Protein AF-A0A9W8LXP1-F1 (afdb_monomer_lite)

Foldseek 3Di:
DDDDDDDDDDDDDDDDDDDDDDDDPPDDDDDDDDDDDDDDDDDDDDDDDDDPPPPVVPPPPPPPPPVPPPPDPDPVNVVVVVVVVVPDLCVVVPQVVLCVVQVDPVSSVVVVVVVVVVVVVVVVVQVVVCVVDVDPDRPLVVQLVVCVVVSNPVSVVVVCCCVVPVVVVVVVVSVVSVD

Sequence (179 aa):
MSGIYTPVEAAAAPARLLDGNRHSLLGSQAHLTLDNGEDSIHSRSESSDSHRTSISASNKPVTSAEEGLRKEIGLLSASSIIVGQVVGSGIFSTPGSVALLCGTPAMALVLWAVSGVVSLGGALGSAELGTMFPQNGGMIRYLAHSYPHPRALVATVMAYSVTFFCRPAAIAANVAVFA

pLDDT: mean 70.78, std 19.18, range [39.81, 96.19]

Secondary structure (DSSP, 8-state):
-------S--S---------------------------------------------------------------HHHHHHHHHHHHSSTHHHHHHHHHHHHHSSHHHHHHHHHHHHHHHHHHHHHHHHHHHH--STTHHHHHHHHH--TTTTHHHHHHHHHIIIIIHHHHHHHHHHHH-

InterPro domains:
  IPR002293 Amino acid/polyamine transporter I [PF13520] (73-165)
  IPR050598 Cellular Amino Acid Transporter [PTHR11785] (65-179)

Organism: NCBI:txid2650707

Structure (mmCIF, N/CA/C/O backbone):
data_AF-A0A9W8LXP1-F1
#
_entry.id   AF-A0A9W8LXP1-F1
#
loop_
_atom_site.group_PDB
_atom_site.id
_atom_site.type_symbol
_atom_site.label_atom_id
_atom_site.label_alt_id
_atom_site.label_comp_id
_atom_site.label_asym_id
_atom_site.label_entity_id
_atom_site.label_seq_id
_atom_site.pdbx_PDB_ins_code
_atom_site.Cartn_x
_atom_site.Cartn_y
_atom_site.Cartn_z
_atom_site.occupancy
_atom_site.B_iso_or_equiv
_atom_site.auth_seq_id
_atom_site.auth_comp_id
_atom_site.auth_asym_id
_atom_site.auth_atom_id
_atom_site.pdbx_PDB_model_num
ATOM 1 N N . MET A 1 1 ? -42.846 -21.102 29.059 1.00 48.44 1 MET A N 1
ATOM 2 C CA . MET A 1 1 ? -41.719 -22.050 29.206 1.00 48.44 1 MET A CA 1
ATOM 3 C C . MET A 1 1 ? -40.442 -21.231 29.289 1.00 48.44 1 MET A C 1
ATOM 5 O O . MET A 1 1 ? -39.848 -20.894 28.278 1.00 48.44 1 MET A O 1
ATOM 9 N N . SER A 1 2 ? -40.130 -20.791 30.502 1.00 44.78 2 SER A N 1
ATOM 10 C CA . SER A 1 2 ? -39.044 -19.880 30.861 1.00 44.78 2 SER A CA 1
ATOM 11 C C . SER A 1 2 ? -38.060 -20.618 31.763 1.00 44.78 2 SER A C 1
ATOM 13 O O . SER A 1 2 ? -38.506 -21.298 32.683 1.00 44.78 2 SER A O 1
ATOM 15 N N . GLY A 1 3 ? -36.758 -20.410 31.556 1.00 40.91 3 GLY A N 1
ATOM 16 C CA . GLY A 1 3 ? -35.763 -20.584 32.620 1.00 40.91 3 GLY A CA 1
ATOM 17 C C . GLY A 1 3 ? -34.782 -21.742 32.457 1.00 40.91 3 GLY A C 1
ATOM 18 O O . GLY A 1 3 ? -34.877 -22.727 33.175 1.00 40.91 3 GLY A O 1
ATOM 19 N N . ILE A 1 4 ? -33.765 -21.566 31.607 1.00 52.34 4 ILE A N 1
ATOM 20 C CA . ILE A 1 4 ? -32.463 -22.227 31.806 1.00 52.34 4 ILE A CA 1
ATOM 21 C C . ILE A 1 4 ? -31.379 -21.140 31.824 1.00 52.34 4 ILE A C 1
ATOM 23 O O . ILE A 1 4 ? -30.573 -20.987 30.915 1.00 52.34 4 ILE A O 1
ATOM 27 N N . TYR A 1 5 ? -31.435 -20.325 32.874 1.00 55.91 5 TYR A N 1
ATOM 28 C CA . TYR A 1 5 ? -30.270 -19.718 33.509 1.00 55.91 5 TYR A CA 1
ATOM 29 C C . TYR A 1 5 ? -30.212 -20.323 34.906 1.00 55.91 5 TYR A C 1
ATOM 31 O O . TYR A 1 5 ? -31.269 -20.428 35.528 1.00 55.91 5 TYR A O 1
ATOM 39 N N . THR A 1 6 ? -29.016 -20.695 35.370 1.00 55.12 6 THR A N 1
ATOM 40 C CA . THR A 1 6 ? -28.517 -20.721 36.770 1.00 55.12 6 THR A CA 1
ATOM 41 C C . THR A 1 6 ? -27.454 -21.833 36.933 1.00 55.12 6 THR A C 1
ATOM 43 O O . THR A 1 6 ? -27.446 -22.780 36.150 1.00 55.12 6 THR A O 1
ATOM 46 N N . PRO A 1 7 ? -26.531 -21.743 37.909 1.00 50.56 7 PRO A N 1
ATOM 47 C CA . PRO A 1 7 ? -25.483 -20.720 38.007 1.00 50.56 7 PRO A CA 1
ATOM 48 C C . PRO A 1 7 ? -24.112 -21.316 38.430 1.00 50.56 7 PRO A C 1
ATOM 50 O O . PRO A 1 7 ? -23.999 -22.460 38.863 1.00 50.56 7 PRO A O 1
ATOM 53 N N . VAL A 1 8 ? -23.053 -20.506 38.338 1.00 54.41 8 VAL A N 1
ATOM 54 C CA . VAL A 1 8 ? -21.723 -20.760 38.926 1.00 54.41 8 VAL A CA 1
ATOM 55 C C . VAL A 1 8 ? -21.790 -20.446 40.425 1.00 54.41 8 VAL A C 1
ATOM 57 O O . VAL A 1 8 ? -21.355 -19.383 40.830 1.00 54.41 8 VAL A O 1
ATOM 60 N N . GLU A 1 9 ? -22.411 -21.299 41.245 1.00 48.53 9 GLU A N 1
ATOM 61 C CA . GLU A 1 9 ? -22.452 -21.083 42.705 1.00 48.53 9 GLU A CA 1
ATOM 62 C C . GLU A 1 9 ? -22.940 -22.338 43.459 1.00 48.53 9 GLU A C 1
ATOM 64 O O . GLU A 1 9 ? -24.130 -22.461 43.728 1.00 48.53 9 GLU A O 1
ATOM 69 N N . ALA A 1 10 ? -22.051 -23.291 43.774 1.00 40.94 10 ALA A N 1
ATOM 70 C CA . ALA A 1 10 ? -22.218 -24.242 44.891 1.00 40.94 10 ALA A CA 1
ATOM 71 C C . ALA A 1 10 ? -21.058 -25.253 44.958 1.00 40.94 10 ALA A C 1
ATOM 73 O O . ALA A 1 10 ? -21.161 -26.365 44.444 1.00 40.94 10 ALA A O 1
ATOM 74 N N . ALA A 1 11 ? -19.974 -24.908 45.655 1.00 39.97 11 ALA A N 1
ATOM 75 C CA . ALA A 1 11 ? -19.123 -25.908 46.298 1.00 39.97 11 ALA A CA 1
ATOM 76 C C . ALA A 1 11 ? -18.380 -25.290 47.498 1.00 39.97 11 ALA A C 1
ATOM 78 O O . ALA A 1 11 ? -17.369 -24.622 47.322 1.00 39.97 11 ALA A O 1
ATOM 79 N N . ALA A 1 12 ? -18.903 -25.596 48.695 1.00 42.00 12 ALA A N 1
ATOM 80 C CA . ALA A 1 12 ? -18.317 -25.473 50.041 1.00 42.00 12 ALA A CA 1
ATOM 81 C C . ALA A 1 12 ? -18.170 -24.068 50.670 1.00 42.00 12 ALA A C 1
ATOM 83 O O . ALA A 1 12 ? -17.532 -23.199 50.102 1.00 42.00 12 ALA A O 1
ATOM 84 N N . ALA A 1 13 ? -18.550 -23.770 51.916 1.00 42.66 13 ALA A N 1
ATOM 85 C CA . ALA A 1 13 ? -19.456 -24.300 52.948 1.00 42.66 13 ALA A CA 1
ATOM 86 C C . ALA A 1 13 ? -19.296 -23.342 54.172 1.00 42.66 13 ALA A C 1
ATOM 88 O O . ALA A 1 13 ? -18.156 -22.985 54.477 1.00 42.66 13 ALA A O 1
ATOM 89 N N . PRO A 1 14 ? -20.364 -22.916 54.886 1.00 58.22 14 PRO A N 1
ATOM 90 C CA . PRO A 1 14 ? -20.284 -21.966 56.013 1.00 58.22 14 PRO A CA 1
ATOM 91 C C . PRO A 1 14 ? -20.550 -22.605 57.398 1.00 58.22 14 PRO A C 1
ATOM 93 O O . PRO A 1 14 ? -21.414 -23.471 57.487 1.00 58.22 14 PRO A O 1
ATOM 96 N N . ALA A 1 15 ? -19.874 -22.136 58.471 1.00 43.41 15 ALA A N 1
ATOM 97 C CA . ALA A 1 15 ? -20.390 -22.024 59.863 1.00 43.41 15 ALA A CA 1
ATOM 98 C C . ALA A 1 15 ? -19.294 -21.748 60.933 1.00 43.41 15 ALA A C 1
ATOM 100 O O . ALA A 1 15 ? -18.505 -22.639 61.235 1.00 43.41 15 ALA A O 1
ATOM 101 N N . ARG A 1 16 ? -19.315 -20.559 61.570 1.00 48.16 16 ARG A N 1
ATOM 102 C CA . ARG A 1 16 ? -18.999 -20.257 63.004 1.00 48.16 16 ARG A CA 1
ATOM 103 C C . ARG A 1 16 ? -18.842 -18.729 63.169 1.00 48.16 16 ARG A C 1
ATOM 105 O O . ARG A 1 16 ? -17.895 -18.185 62.627 1.00 48.16 16 ARG A O 1
ATOM 112 N N . LEU A 1 17 ? -19.784 -17.937 63.693 1.00 47.72 17 LEU A N 1
ATOM 113 C CA . LEU A 1 17 ? -20.446 -17.906 65.014 1.00 47.72 17 LEU A CA 1
ATOM 114 C C . LEU A 1 17 ? -19.563 -17.280 66.113 1.00 47.72 17 LEU A C 1
ATOM 116 O O . LEU A 1 17 ? -18.657 -17.951 66.593 1.00 47.72 17 LEU A O 1
ATOM 120 N N . LEU A 1 18 ? -19.879 -16.013 66.446 1.00 53.25 18 LEU A N 1
ATOM 121 C CA . LEU A 1 18 ? -19.681 -15.206 67.679 1.00 53.25 18 LEU A CA 1
ATOM 122 C C . LEU A 1 18 ? -19.577 -13.728 67.228 1.00 53.25 18 LEU A C 1
ATOM 124 O O . LEU A 1 18 ? -18.532 -13.300 66.754 1.00 53.25 18 LEU A O 1
ATOM 128 N N . ASP A 1 19 ? -20.658 -12.969 67.042 1.00 45.78 19 ASP A N 1
ATOM 129 C CA . ASP A 1 19 ? -21.605 -12.406 68.027 1.00 45.78 19 ASP A CA 1
ATOM 130 C C . ASP A 1 19 ? -20.960 -11.743 69.258 1.00 45.78 19 ASP A C 1
ATOM 132 O O . ASP A 1 19 ? -20.097 -12.325 69.912 1.00 45.78 19 ASP A O 1
ATOM 136 N N . GLY A 1 20 ? -21.455 -10.545 69.586 1.00 48.34 20 GLY A N 1
ATOM 137 C CA . GLY A 1 20 ? -21.298 -9.935 70.901 1.00 48.34 20 GLY A CA 1
ATOM 138 C C . GLY A 1 20 ? -20.655 -8.548 70.923 1.00 48.34 20 GLY A C 1
ATOM 139 O O . GLY A 1 20 ? -19.439 -8.415 70.932 1.00 48.34 20 GLY A O 1
ATOM 140 N N . ASN A 1 21 ? -21.495 -7.536 71.146 1.00 45.09 21 ASN A N 1
ATOM 141 C CA . ASN A 1 21 ? -21.173 -6.315 71.898 1.00 45.09 21 ASN A CA 1
ATOM 142 C C . ASN A 1 21 ? -20.687 -5.064 71.133 1.00 45.09 21 ASN A C 1
ATOM 144 O O . ASN A 1 21 ? -19.516 -4.693 71.094 1.00 45.09 21 ASN A O 1
ATOM 148 N N . ARG A 1 22 ? -21.678 -4.315 70.637 1.00 59.00 22 ARG A N 1
ATOM 149 C CA . ARG A 1 22 ? -21.638 -2.847 70.563 1.00 59.00 22 ARG A CA 1
ATOM 150 C C . ARG A 1 22 ? -21.693 -2.263 71.997 1.00 59.00 22 ARG A C 1
ATOM 152 O O . ARG A 1 22 ? -22.246 -2.909 72.875 1.00 59.00 22 ARG A O 1
ATOM 159 N N . HIS A 1 23 ? -21.249 -1.012 72.178 1.00 53.66 23 HIS A N 1
ATOM 160 C CA . HIS A 1 23 ? -21.433 -0.141 73.365 1.00 53.66 23 HIS A CA 1
ATOM 161 C C . HIS A 1 23 ? -20.488 -0.356 74.572 1.00 53.66 23 HIS A C 1
ATOM 163 O O . HIS A 1 23 ? -20.857 -1.046 75.513 1.00 53.66 23 HIS A O 1
ATOM 169 N N . SER A 1 24 ? -19.330 0.333 74.635 1.00 56.66 24 SER A N 1
ATOM 170 C CA . SER A 1 24 ? -18.754 0.691 75.957 1.00 56.66 24 SER A CA 1
ATOM 171 C C . SER A 1 24 ? -17.735 1.840 76.060 1.00 56.66 24 SER A C 1
ATOM 173 O O . SER A 1 24 ? -17.492 2.246 77.185 1.00 56.66 24 SER A O 1
ATOM 175 N N . LEU A 1 25 ? -17.155 2.433 75.004 1.00 49.84 25 LEU A N 1
ATOM 176 C CA . LEU A 1 25 ? -16.085 3.447 75.193 1.00 49.84 25 LEU A CA 1
ATOM 177 C C . LEU A 1 25 ? -16.447 4.858 74.699 1.00 49.84 25 LEU A C 1
ATOM 179 O O . LEU A 1 25 ? -15.716 5.490 73.946 1.00 49.84 25 LEU A O 1
ATOM 183 N N . LEU A 1 26 ? -17.586 5.355 75.188 1.00 54.16 26 LEU A N 1
ATOM 184 C CA . LEU A 1 26 ? -17.991 6.771 75.193 1.00 54.16 26 LEU A CA 1
ATOM 185 C C . LEU A 1 26 ? -17.764 7.391 76.589 1.00 54.16 26 LEU A C 1
ATOM 187 O O . LEU A 1 26 ? -18.596 8.130 77.104 1.00 54.16 26 LEU A O 1
ATOM 191 N N . GLY A 1 27 ? -16.649 7.059 77.242 1.00 50.22 27 GLY A N 1
ATOM 192 C CA . GLY A 1 27 ? -16.389 7.470 78.620 1.00 50.22 27 GLY A CA 1
ATOM 193 C C . GLY A 1 27 ? -14.917 7.732 78.880 1.00 50.22 27 GLY A C 1
ATOM 194 O O . GLY A 1 27 ? -14.266 6.893 79.479 1.00 50.22 27 GLY A O 1
ATOM 195 N N . SER A 1 28 ? -14.392 8.870 78.422 1.00 47.22 28 SER A N 1
ATOM 196 C CA . SER A 1 28 ? -13.208 9.495 79.035 1.00 47.22 28 SER A CA 1
ATOM 197 C C . SER A 1 28 ? -13.004 10.924 78.513 1.00 47.22 28 SER A C 1
ATOM 199 O O . SER A 1 28 ? -11.967 11.265 77.953 1.00 47.22 28 SER A O 1
ATOM 201 N N . GLN A 1 29 ? -14.024 11.770 78.664 1.00 46.53 29 GLN A N 1
ATOM 202 C CA . GLN A 1 29 ? -13.828 13.220 78.725 1.00 46.53 29 GLN A CA 1
ATOM 203 C C . GLN A 1 29 ? -13.370 13.559 80.145 1.00 46.53 29 GLN A C 1
ATOM 205 O O . GLN A 1 29 ? -14.147 13.374 81.077 1.00 46.53 29 GLN A O 1
ATOM 210 N N . ALA A 1 30 ? -12.138 14.036 80.294 1.00 43.44 30 ALA A N 1
ATOM 211 C CA . ALA A 1 30 ? -11.709 14.987 81.320 1.00 43.44 30 ALA A CA 1
ATOM 212 C C . ALA A 1 30 ? -10.203 15.209 81.151 1.00 43.44 30 ALA A C 1
ATOM 214 O O . ALA A 1 30 ? -9.439 14.255 81.238 1.00 43.44 30 ALA A O 1
ATOM 215 N N . HIS A 1 31 ? -9.776 16.449 80.918 1.00 42.94 31 HIS A N 1
ATOM 216 C CA . HIS A 1 31 ? -8.962 17.193 81.887 1.00 42.94 31 HIS A CA 1
ATOM 217 C C . HIS A 1 31 ? -8.364 18.445 81.220 1.00 42.94 31 HIS A C 1
ATOM 219 O O . HIS A 1 31 ? -7.325 18.414 80.568 1.00 42.94 31 HIS A O 1
ATOM 225 N N . LEU A 1 32 ? -9.088 19.552 81.381 1.00 49.38 32 LEU A N 1
ATOM 226 C CA . LEU A 1 32 ? -8.614 20.925 81.240 1.00 49.38 32 LEU A CA 1
ATOM 227 C C . LEU A 1 32 ? -7.885 21.321 82.532 1.00 49.38 32 LEU A C 1
ATOM 229 O O . LEU A 1 32 ? -8.544 21.381 83.563 1.00 49.38 32 LEU A O 1
ATOM 233 N N . THR A 1 33 ? -6.601 21.674 82.457 1.00 49.62 33 THR A N 1
ATOM 234 C CA . THR A 1 33 ? -5.893 22.602 83.372 1.00 49.62 33 THR A CA 1
ATOM 235 C C . THR A 1 33 ? -4.661 23.121 82.616 1.00 49.62 33 THR A C 1
ATOM 237 O O . THR A 1 33 ? -3.836 22.311 82.207 1.00 49.62 33 THR A O 1
ATOM 240 N N . LEU A 1 34 ? -4.684 24.367 82.126 1.00 53.06 34 LEU A N 1
ATOM 241 C CA . LEU A 1 34 ? -3.933 25.526 82.653 1.00 53.06 34 LEU A CA 1
ATOM 242 C C . LEU A 1 34 ? -2.418 25.291 82.781 1.00 53.06 34 LEU A C 1
ATOM 244 O O . LEU A 1 34 ? -2.024 24.419 83.542 1.00 53.06 34 LEU A O 1
ATOM 248 N N . ASP A 1 35 ? -1.591 26.104 82.115 1.00 45.09 35 ASP A N 1
ATOM 249 C CA . ASP A 1 35 ? -0.741 27.109 82.782 1.00 45.09 35 ASP A CA 1
ATOM 250 C C . ASP A 1 35 ? 0.110 27.901 81.768 1.00 45.09 35 ASP A C 1
ATOM 252 O O . ASP A 1 35 ? 0.434 27.433 80.676 1.00 45.09 35 ASP A O 1
ATOM 256 N N . ASN A 1 36 ? 0.366 29.144 82.148 1.00 42.12 36 ASN A N 1
ATOM 257 C CA . ASN A 1 36 ? 0.967 30.262 81.441 1.00 42.12 36 ASN A CA 1
ATOM 258 C C . ASN A 1 36 ? 2.503 30.250 81.558 1.00 42.12 36 ASN A C 1
ATOM 260 O O . ASN A 1 36 ? 3.040 29.750 82.536 1.00 42.12 36 ASN A O 1
ATOM 264 N N . GLY A 1 37 ? 3.162 30.991 80.663 1.00 41.25 37 GLY A N 1
ATOM 265 C CA . GLY A 1 37 ? 4.342 31.782 81.033 1.00 41.25 37 GLY A CA 1
ATOM 266 C C . GLY A 1 37 ? 5.725 31.197 80.735 1.00 41.25 37 GLY A C 1
ATOM 267 O O . GLY A 1 37 ? 6.101 30.187 81.305 1.00 41.25 37 GLY A O 1
ATOM 268 N N . GLU A 1 38 ? 6.472 31.970 79.926 1.00 43.91 38 GLU A N 1
ATOM 269 C CA . GLU A 1 38 ? 7.918 32.250 80.086 1.00 43.91 38 GLU A CA 1
ATOM 270 C C . GLU A 1 38 ? 8.844 31.057 79.733 1.00 43.91 38 GLU A C 1
ATOM 272 O O . GLU A 1 38 ? 8.717 29.957 80.240 1.00 43.91 38 GLU A O 1
ATOM 277 N N . ASP A 1 39 ? 9.772 31.078 78.777 1.00 41.09 39 ASP A N 1
ATOM 278 C CA . ASP A 1 39 ? 10.709 32.073 78.268 1.00 41.09 39 ASP A CA 1
ATOM 279 C C . ASP A 1 39 ? 11.156 31.572 76.876 1.00 41.09 39 ASP A C 1
ATOM 281 O O . ASP A 1 39 ? 11.302 30.376 76.638 1.00 41.09 39 ASP A O 1
ATOM 285 N N . SER A 1 40 ? 11.460 32.384 75.873 1.00 54.59 40 SER A N 1
ATOM 286 C CA . SER A 1 40 ? 12.740 33.074 75.856 1.00 54.59 40 SER A CA 1
ATOM 287 C C . SER A 1 40 ? 12.868 33.885 74.573 1.00 54.59 40 SER A C 1
ATOM 289 O O . SER A 1 40 ? 12.640 33.437 73.449 1.00 54.59 40 SER A O 1
ATOM 291 N N . ILE A 1 41 ? 13.271 35.120 74.813 1.00 46.03 41 ILE A N 1
ATOM 292 C CA . ILE A 1 41 ? 13.801 36.097 73.885 1.00 46.03 41 ILE A CA 1
ATOM 293 C C . ILE A 1 41 ? 14.965 35.486 73.095 1.00 46.03 41 ILE A C 1
ATOM 295 O O . ILE A 1 41 ? 15.971 35.088 73.676 1.00 46.03 41 ILE A O 1
ATOM 299 N N . HIS A 1 42 ? 14.890 35.528 71.765 1.00 46.31 42 HIS A N 1
ATOM 300 C CA . HIS A 1 42 ? 16.090 35.699 70.953 1.00 46.31 42 HIS A CA 1
ATOM 301 C C . HIS A 1 42 ? 15.843 36.771 69.898 1.00 46.31 42 HIS A C 1
ATOM 303 O O . HIS A 1 42 ? 15.356 36.538 68.795 1.00 46.31 42 HIS A O 1
ATOM 309 N N . SER A 1 43 ? 16.209 37.988 70.274 1.00 44.81 43 SER A N 1
ATOM 310 C CA . SER A 1 43 ? 16.473 39.080 69.356 1.00 44.81 43 SER A CA 1
ATOM 311 C C . SER A 1 43 ? 17.664 38.692 68.473 1.00 44.81 43 SER A C 1
ATOM 313 O O . SER A 1 43 ? 18.777 38.516 68.974 1.00 44.81 43 SER A O 1
ATOM 315 N N . ARG A 1 44 ? 17.471 38.597 67.157 1.00 44.81 44 ARG A N 1
ATOM 316 C CA . ARG A 1 44 ? 18.503 39.011 66.201 1.00 44.81 44 ARG A CA 1
ATOM 317 C C . ARG A 1 44 ? 17.843 39.528 64.929 1.00 44.81 44 ARG A C 1
ATOM 319 O O . ARG A 1 44 ? 17.147 38.817 64.219 1.00 44.81 44 ARG A O 1
ATOM 326 N N . SER A 1 45 ? 18.073 40.814 64.726 1.00 49.41 45 SER A N 1
ATOM 327 C CA . SER A 1 45 ? 17.938 41.579 63.500 1.00 49.41 45 SER A CA 1
ATOM 328 C C . SER A 1 45 ? 18.355 40.812 62.247 1.00 49.41 45 SER A C 1
ATOM 330 O O . SER A 1 45 ? 19.500 40.379 62.176 1.00 49.41 45 SER A O 1
ATOM 332 N N . GLU A 1 46 ? 17.498 40.812 61.229 1.00 45.56 46 GLU A N 1
ATOM 333 C CA . GLU A 1 46 ? 17.936 41.039 59.853 1.00 45.56 46 GLU A CA 1
ATOM 334 C C . GLU A 1 46 ? 16.791 41.655 59.043 1.00 45.56 46 GLU A C 1
ATOM 336 O O . GLU A 1 46 ? 15.774 41.041 58.732 1.00 45.56 46 GLU A O 1
ATOM 341 N N . SER A 1 47 ? 16.969 42.944 58.769 1.00 48.66 47 SER A N 1
ATOM 342 C CA . SER A 1 47 ? 16.280 43.687 57.728 1.00 48.66 47 SER A CA 1
ATOM 343 C C . SER A 1 47 ? 16.732 43.122 56.381 1.00 48.66 47 SER A C 1
ATOM 345 O O . SER A 1 47 ? 17.901 43.269 56.025 1.00 48.66 47 SER A O 1
ATOM 347 N N . SER A 1 48 ? 15.817 42.533 55.615 1.00 45.34 48 SER A N 1
ATOM 348 C CA . SER A 1 48 ? 16.007 42.352 54.178 1.00 45.34 48 SER A CA 1
ATOM 349 C C . SER A 1 48 ? 14.666 42.500 53.466 1.00 45.34 48 SER A C 1
ATOM 351 O O . SER A 1 48 ? 13.849 41.583 53.406 1.00 45.34 48 SER A O 1
ATOM 353 N N . ASP A 1 49 ? 14.437 43.716 52.972 1.00 46.91 49 ASP A 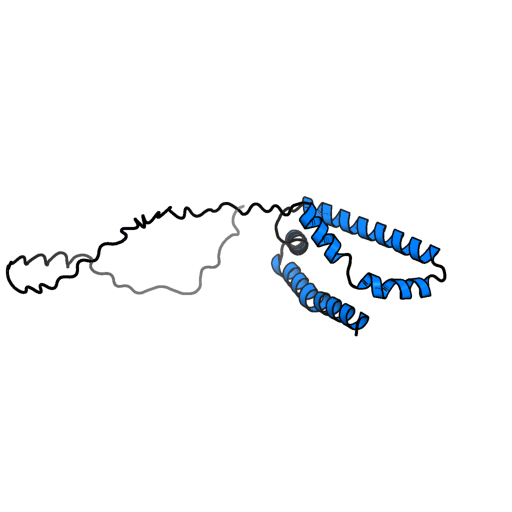N 1
ATOM 354 C CA . ASP A 1 49 ? 13.522 43.991 51.873 1.00 46.91 49 ASP A CA 1
ATOM 355 C C . ASP A 1 49 ? 13.869 43.088 50.685 1.00 46.91 49 ASP A C 1
ATOM 357 O O . ASP A 1 49 ? 14.995 43.123 50.191 1.00 46.91 49 ASP A O 1
ATOM 361 N N . SER A 1 50 ? 12.903 42.318 50.184 1.00 45.00 50 SER A N 1
ATOM 362 C CA . SER A 1 50 ? 12.627 42.196 48.744 1.00 45.00 50 SER A CA 1
ATOM 363 C C . SER A 1 50 ? 11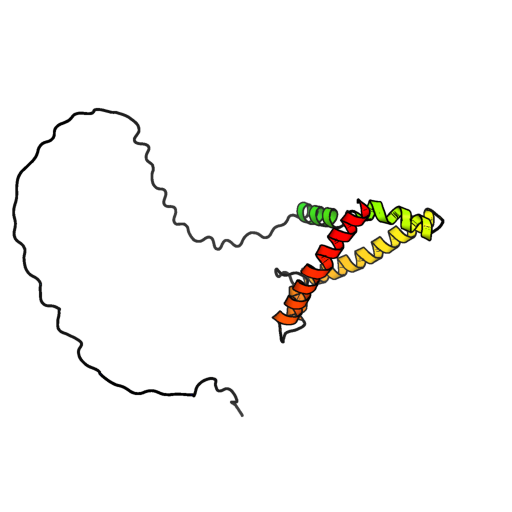.601 41.098 48.444 1.00 45.00 50 SER A C 1
ATOM 365 O O . SER A 1 50 ? 11.661 39.980 48.938 1.00 45.00 50 SER A O 1
ATOM 367 N N . HIS A 1 51 ? 10.669 41.434 47.549 1.00 45.31 51 HIS A N 1
ATOM 368 C CA . HIS A 1 51 ? 9.883 40.495 46.748 1.00 45.31 51 HIS A CA 1
ATOM 369 C C . HIS A 1 51 ? 8.889 39.572 47.482 1.00 45.31 51 HIS A C 1
ATOM 371 O O . HIS A 1 51 ? 8.960 38.347 47.431 1.00 45.31 51 HIS A O 1
ATOM 377 N N . ARG A 1 52 ? 7.795 40.162 47.987 1.00 43.06 52 ARG A N 1
ATOM 378 C CA . ARG A 1 52 ? 6.496 39.468 48.003 1.00 43.06 52 ARG A CA 1
ATOM 379 C C . ARG A 1 52 ? 5.988 39.362 46.558 1.00 43.06 52 ARG A C 1
ATOM 381 O O . ARG A 1 52 ? 5.121 40.122 46.137 1.00 43.06 52 ARG A O 1
ATOM 388 N N . THR A 1 53 ? 6.535 38.431 45.778 1.00 49.38 53 THR A N 1
ATOM 389 C CA . THR A 1 53 ? 5.787 37.868 44.652 1.00 49.38 53 THR A CA 1
ATOM 390 C C . THR A 1 53 ? 4.618 37.106 45.255 1.00 49.38 53 THR A C 1
ATOM 392 O O . THR A 1 53 ? 4.776 36.104 45.951 1.00 49.38 53 THR A O 1
ATOM 395 N N . SER A 1 54 ? 3.413 37.614 45.034 1.00 53.44 54 SER A N 1
ATOM 396 C CA . SER A 1 54 ? 2.192 36.852 45.224 1.00 53.44 54 SER A CA 1
ATOM 397 C C . SER A 1 54 ? 2.223 35.658 44.269 1.00 53.44 54 SER A C 1
ATOM 399 O O . SER A 1 54 ? 1.683 35.700 43.166 1.00 53.44 54 SER A O 1
ATOM 401 N N . ILE A 1 55 ? 2.819 34.549 44.708 1.00 57.31 55 ILE A N 1
ATOM 402 C CA . ILE A 1 55 ? 2.460 33.228 44.200 1.00 57.31 55 ILE A CA 1
ATOM 403 C C . ILE A 1 55 ? 1.068 32.960 44.773 1.00 57.31 55 ILE A C 1
ATOM 405 O O . ILE A 1 55 ? 0.876 32.253 45.759 1.00 57.31 55 ILE A O 1
ATOM 409 N N . SER A 1 56 ? 0.084 33.645 44.189 1.00 45.84 56 SER A N 1
ATOM 410 C CA . SER A 1 56 ? -1.302 33.241 44.261 1.00 45.84 56 SER A CA 1
ATOM 411 C C . SER A 1 56 ? -1.318 31.866 43.621 1.00 45.84 56 SER A C 1
ATOM 413 O O . SER A 1 56 ? -1.179 31.728 42.404 1.00 45.84 56 SER A O 1
ATOM 415 N N . ALA A 1 57 ? -1.365 30.848 44.476 1.00 56.09 57 ALA A N 1
ATOM 416 C CA . ALA A 1 57 ? -1.687 29.494 44.100 1.00 56.09 57 ALA A CA 1
ATOM 417 C C . ALA A 1 57 ? -3.048 29.542 43.398 1.00 56.09 57 ALA A C 1
ATOM 419 O O . ALA A 1 57 ? -4.103 29.437 44.023 1.00 56.09 57 ALA A O 1
ATOM 420 N N . SER A 1 58 ? -3.017 29.747 42.081 1.00 45.44 58 SER A N 1
ATOM 421 C CA . SER A 1 58 ? -4.137 29.495 41.194 1.00 45.44 58 SER A CA 1
ATOM 422 C C . SER A 1 58 ? -4.283 27.980 41.131 1.00 45.44 58 SER A C 1
ATOM 424 O O . SER A 1 58 ? -3.878 27.324 40.175 1.00 45.44 58 SER A O 1
ATOM 426 N N . ASN A 1 59 ? -4.826 27.419 42.211 1.00 56.22 59 ASN A N 1
ATOM 427 C CA . ASN A 1 59 ? -5.454 26.115 42.205 1.00 56.22 59 ASN A CA 1
ATOM 428 C C . ASN A 1 59 ? -6.707 26.254 41.336 1.00 56.22 59 ASN A C 1
ATOM 430 O O . ASN A 1 59 ? -7.821 26.411 41.835 1.00 56.22 59 ASN A O 1
ATOM 434 N N . LYS A 1 60 ? -6.512 26.286 40.013 1.00 39.81 60 LYS A N 1
ATOM 435 C CA . LYS A 1 60 ? -7.591 25.922 39.110 1.00 39.81 60 LYS A CA 1
ATOM 436 C C . LYS A 1 60 ? -7.895 24.469 39.454 1.00 39.81 60 LYS A C 1
ATOM 438 O O . LYS A 1 60 ? -6.964 23.662 39.392 1.00 39.81 60 LYS A O 1
ATOM 443 N N . PRO A 1 61 ? -9.134 24.127 39.848 1.00 42.03 61 PRO A N 1
ATOM 444 C CA . PRO A 1 61 ? -9.487 22.728 39.964 1.00 42.03 61 PRO A CA 1
ATOM 445 C C . PRO A 1 61 ? -9.121 22.103 38.624 1.00 42.03 61 PRO A C 1
ATOM 447 O O . PRO A 1 61 ? -9.534 22.602 37.574 1.00 42.03 61 PRO A O 1
ATOM 450 N N . VAL A 1 62 ? -8.288 21.064 38.656 1.00 50.72 62 VAL A N 1
ATOM 451 C CA . VAL A 1 62 ? -8.111 20.173 37.516 1.00 50.72 62 VAL A CA 1
ATOM 452 C C . VAL A 1 62 ? -9.455 19.473 37.381 1.00 50.72 62 VAL A C 1
ATOM 454 O O . VAL A 1 62 ? -9.674 18.382 37.897 1.00 50.72 62 VAL A O 1
ATOM 457 N N . THR A 1 63 ? -10.422 20.176 36.794 1.00 41.56 63 THR A N 1
ATOM 458 C CA . THR A 1 63 ? -11.627 19.574 36.263 1.00 41.56 63 THR A CA 1
ATOM 459 C C . THR A 1 63 ? -11.100 18.588 35.251 1.00 41.56 63 THR A C 1
ATOM 461 O O . THR A 1 63 ? -10.522 19.006 34.247 1.00 41.56 63 THR A O 1
ATOM 464 N N . SER A 1 64 ? -11.188 17.305 35.592 1.00 49.06 64 SER A N 1
ATOM 465 C CA . SER A 1 64 ? -10.891 16.190 34.713 1.00 49.06 64 SER A CA 1
ATOM 466 C C . SER A 1 64 ? -11.561 16.461 33.378 1.00 49.06 64 SER A C 1
ATOM 468 O O . SER A 1 64 ? -12.763 16.256 33.213 1.00 49.06 64 SER A O 1
ATOM 470 N N . ALA A 1 65 ? -10.779 16.993 32.448 1.00 49.09 65 ALA A N 1
ATOM 471 C CA . ALA A 1 65 ? -11.159 17.102 31.071 1.00 49.09 65 ALA A CA 1
ATOM 472 C C . ALA A 1 65 ? -11.099 15.674 30.531 1.00 49.09 65 ALA A C 1
ATOM 474 O O . ALA A 1 65 ? -10.130 15.260 29.905 1.00 49.09 65 ALA A O 1
ATOM 475 N N . GLU A 1 66 ? -12.188 14.937 30.737 1.00 53.84 66 GLU A N 1
ATOM 476 C CA . GLU A 1 66 ? -12.722 14.005 29.740 1.00 53.84 66 GLU A CA 1
ATOM 477 C C . GLU A 1 66 ? -13.158 14.810 28.488 1.00 53.84 66 GLU A C 1
ATOM 479 O O . GLU A 1 66 ? -14.236 14.626 27.929 1.00 53.84 66 GLU A O 1
ATOM 484 N N . GLU A 1 67 ? -12.335 15.765 28.041 1.00 52.62 67 GLU A N 1
ATOM 485 C CA . GLU A 1 67 ? -12.425 16.343 26.713 1.00 52.62 67 GLU A CA 1
ATOM 486 C C . GLU A 1 67 ? -11.736 15.338 25.807 1.00 52.62 67 GLU A C 1
ATOM 488 O O . GLU A 1 67 ? -10.511 15.309 25.674 1.00 52.62 67 GLU A O 1
ATOM 493 N N . GLY A 1 68 ? -12.546 14.442 25.244 1.00 55.66 68 GLY A N 1
ATOM 494 C CA . GLY A 1 68 ? -12.092 13.479 24.258 1.00 55.66 68 GLY A CA 1
ATOM 495 C C . GLY A 1 68 ? -11.221 14.181 23.221 1.00 55.66 68 GLY A C 1
ATOM 496 O O . GLY A 1 68 ? -11.672 15.110 22.551 1.00 55.66 68 GLY A O 1
ATOM 497 N N . LEU A 1 69 ? -9.962 13.744 23.120 1.00 54.97 69 LEU A N 1
ATOM 498 C CA . LEU A 1 69 ? -9.009 14.220 22.123 1.00 54.97 69 LEU A CA 1
ATOM 499 C C . LEU A 1 69 ? -9.716 14.323 20.769 1.00 54.97 69 LEU A C 1
ATOM 501 O O . LEU A 1 69 ? -10.214 13.314 20.257 1.00 54.97 69 LEU A O 1
ATOM 505 N N . ARG A 1 70 ? -9.758 15.530 20.188 1.00 57.00 70 ARG A N 1
ATOM 506 C CA . ARG A 1 70 ? -10.208 15.709 18.805 1.00 57.00 70 ARG A CA 1
ATOM 507 C C . ARG A 1 70 ? -9.293 14.869 17.922 1.00 57.00 70 ARG A C 1
ATOM 509 O O . ARG A 1 70 ? -8.130 15.205 17.715 1.00 57.00 70 ARG A O 1
ATOM 516 N N . LYS A 1 71 ? -9.802 13.730 17.452 1.00 62.59 71 LYS A N 1
ATOM 517 C CA . LYS A 1 71 ? -9.095 12.809 16.555 1.00 62.59 71 LYS A CA 1
ATOM 518 C C . LYS A 1 71 ? -9.101 13.373 15.139 1.00 62.59 71 LYS A C 1
ATOM 520 O O . LYS A 1 71 ? -9.692 12.792 14.237 1.00 62.59 71 L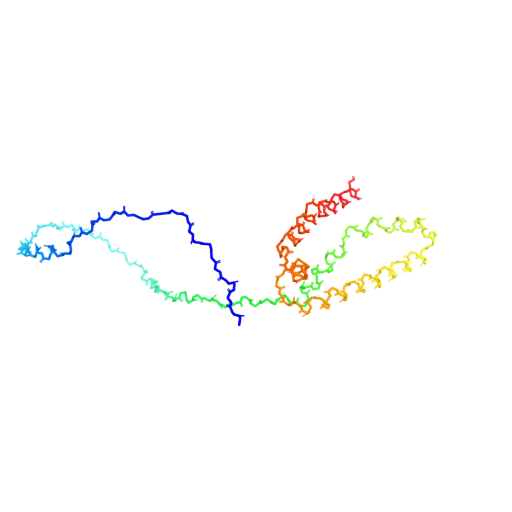YS A O 1
ATOM 525 N N . GLU A 1 72 ? -8.469 14.518 14.948 1.00 70.94 72 GLU A N 1
ATOM 526 C CA . GLU A 1 72 ? -8.373 15.153 13.639 1.00 70.94 72 GLU A CA 1
ATOM 527 C C . GLU A 1 72 ? -6.929 15.056 13.152 1.00 70.94 72 GLU A C 1
ATOM 529 O O . GLU A 1 72 ? -6.104 15.947 13.329 1.00 70.94 72 GLU A O 1
ATOM 534 N N . ILE A 1 73 ? -6.615 13.920 12.526 1.00 79.06 73 ILE A N 1
ATOM 535 C CA . ILE A 1 73 ? -5.533 13.884 11.545 1.00 79.06 73 ILE A CA 1
ATOM 536 C C . ILE A 1 73 ? -6.030 14.633 10.308 1.00 79.06 73 ILE A C 1
ATOM 538 O O . ILE A 1 73 ? -6.958 14.190 9.635 1.00 79.06 73 ILE A O 1
ATOM 542 N N . GLY A 1 74 ? -5.439 15.795 10.030 1.00 87.31 74 GLY A N 1
ATOM 543 C CA . GLY A 1 74 ? -5.775 16.576 8.841 1.00 87.31 74 GLY A CA 1
ATOM 544 C C . GLY A 1 74 ? -5.508 15.787 7.555 1.00 87.31 74 GLY A C 1
ATOM 545 O O . GLY A 1 74 ? -4.597 14.959 7.505 1.00 87.31 74 GLY A O 1
ATOM 546 N N . LEU A 1 75 ? -6.275 16.073 6.498 1.00 88.50 75 LEU A N 1
ATOM 547 C CA . LEU A 1 75 ? -6.183 15.373 5.207 1.00 88.50 75 LEU A CA 1
ATOM 548 C C . LEU A 1 75 ? -4.759 15.366 4.639 1.00 88.50 75 LEU A C 1
ATOM 550 O O . LEU A 1 75 ? -4.297 14.336 4.160 1.00 88.50 75 LEU A O 1
ATOM 554 N N . LEU A 1 76 ? -4.057 16.498 4.740 1.00 92.38 76 LEU A N 1
ATOM 555 C CA . LEU A 1 76 ? -2.682 16.636 4.263 1.00 92.38 76 LEU A CA 1
ATOM 556 C C . LEU A 1 76 ? -1.700 15.777 5.072 1.00 92.38 76 LEU A C 1
ATOM 558 O O . LEU A 1 76 ? -0.810 15.149 4.503 1.00 92.38 76 LEU A O 1
ATOM 562 N N . SER A 1 77 ? -1.868 15.719 6.394 1.00 92.81 77 SER A N 1
ATOM 563 C CA . SER A 1 77 ? -1.027 14.891 7.261 1.00 92.81 77 SER A CA 1
ATOM 564 C C . SER A 1 77 ? -1.274 13.406 6.999 1.00 92.81 77 SER A C 1
ATOM 566 O O . SER A 1 77 ? -0.326 12.638 6.854 1.00 92.81 77 SER A O 1
ATOM 568 N N . ALA A 1 78 ? -2.541 13.005 6.876 1.00 90.31 78 ALA A N 1
ATOM 569 C CA . ALA A 1 78 ? -2.919 11.628 6.581 1.00 90.31 78 ALA A CA 1
ATOM 570 C C . ALA A 1 78 ? -2.405 11.175 5.203 1.00 90.31 78 ALA A C 1
ATOM 572 O O . ALA A 1 78 ? -1.806 10.104 5.095 1.00 90.31 78 ALA A O 1
ATOM 573 N N . SER A 1 79 ? -2.572 11.997 4.163 1.00 92.44 79 SER A N 1
ATOM 574 C CA . SER A 1 79 ? -2.090 11.669 2.818 1.00 92.44 79 SER A CA 1
ATOM 575 C C . SER A 1 79 ? -0.565 11.605 2.754 1.00 92.44 79 SER A C 1
ATOM 577 O O . SER A 1 79 ? -0.029 10.666 2.171 1.00 92.44 79 SER A O 1
ATOM 579 N N . SER A 1 80 ? 0.143 12.524 3.416 1.00 93.81 80 SER A N 1
ATOM 580 C CA . SER A 1 80 ? 1.612 12.518 3.467 1.00 93.81 80 SER A CA 1
ATOM 581 C C . SER A 1 80 ? 2.158 11.250 4.127 1.00 93.81 80 SER A C 1
ATOM 583 O O . SER A 1 80 ? 3.122 10.664 3.634 1.00 93.81 80 SER A O 1
ATOM 585 N N . ILE A 1 81 ? 1.511 10.778 5.200 1.00 92.75 81 ILE A N 1
ATOM 586 C CA . ILE A 1 81 ? 1.868 9.507 5.846 1.00 92.75 81 ILE A CA 1
ATOM 587 C C . ILE A 1 81 ? 1.685 8.346 4.866 1.00 92.75 81 ILE A C 1
ATOM 589 O O . ILE A 1 81 ? 2.591 7.530 4.718 1.00 92.75 81 ILE A O 1
ATOM 593 N N . ILE A 1 82 ? 0.547 8.279 4.171 1.00 90.94 82 ILE A N 1
ATOM 594 C CA . ILE A 1 82 ? 0.269 7.201 3.211 1.00 90.94 82 ILE A CA 1
ATOM 595 C C . ILE A 1 82 ? 1.284 7.224 2.062 1.00 90.94 82 ILE A C 1
ATOM 597 O O . ILE A 1 82 ? 1.843 6.180 1.733 1.00 90.94 82 ILE A O 1
ATOM 601 N N . VAL A 1 83 ? 1.584 8.396 1.495 1.00 91.88 83 VAL A N 1
ATOM 602 C CA . VAL A 1 83 ? 2.589 8.535 0.428 1.00 91.88 83 VAL A CA 1
ATOM 603 C C . VAL A 1 83 ? 3.962 8.059 0.909 1.00 91.88 83 VAL A C 1
ATOM 605 O O . VAL A 1 83 ? 4.617 7.301 0.197 1.00 91.88 83 VAL A O 1
ATOM 608 N N . GLY A 1 84 ? 4.363 8.408 2.135 1.00 90.38 84 GLY A N 1
ATOM 609 C CA . GLY A 1 84 ? 5.615 7.929 2.728 1.00 90.38 84 GLY A CA 1
ATOM 610 C C . GLY A 1 84 ? 5.659 6.413 2.961 1.00 90.38 84 GLY A C 1
ATOM 611 O O . GLY A 1 84 ? 6.727 5.816 2.882 1.00 90.38 84 GLY A O 1
A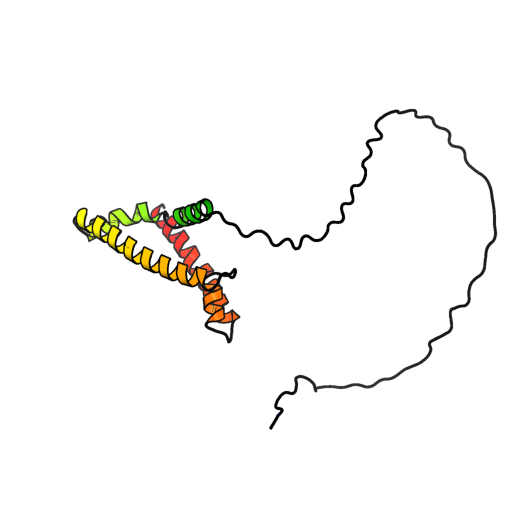TOM 612 N N . GLN A 1 85 ? 4.515 5.770 3.215 1.00 87.88 85 GLN A N 1
ATOM 613 C CA . GLN A 1 85 ? 4.439 4.307 3.333 1.00 87.88 85 GLN A CA 1
ATOM 614 C C . GLN A 1 85 ? 4.474 3.601 1.968 1.00 87.88 85 GLN A C 1
ATOM 616 O O . GLN A 1 85 ? 4.988 2.489 1.872 1.00 87.88 85 GLN A O 1
ATOM 621 N N . VAL A 1 86 ? 3.922 4.222 0.919 1.00 89.00 86 VAL A N 1
ATOM 622 C CA . VAL A 1 86 ? 3.861 3.642 -0.435 1.00 89.00 86 VAL A CA 1
ATOM 623 C C . VAL A 1 86 ? 5.192 3.797 -1.174 1.00 89.00 86 VAL A C 1
ATOM 625 O O . VAL A 1 86 ? 5.650 2.853 -1.820 1.00 89.00 86 VAL A O 1
ATOM 628 N N . VAL A 1 87 ? 5.838 4.964 -1.071 1.00 89.69 87 VAL A N 1
ATOM 629 C CA . VAL A 1 87 ? 7.143 5.244 -1.692 1.00 89.69 87 VAL A CA 1
ATOM 630 C C . VAL A 1 87 ? 8.255 4.661 -0.811 1.00 89.69 87 VAL A C 1
ATOM 632 O O . VAL A 1 87 ? 8.958 5.368 -0.097 1.00 89.69 87 VAL A O 1
ATOM 635 N N . GLY A 1 88 ? 8.365 3.333 -0.807 1.00 83.56 88 GLY A N 1
ATOM 636 C CA . GLY A 1 88 ? 9.424 2.605 -0.106 1.00 83.56 88 GLY A CA 1
ATOM 637 C C . GLY A 1 88 ? 10.686 2.385 -0.951 1.00 83.56 88 GLY A C 1
ATOM 638 O O . GLY A 1 88 ? 10.859 2.931 -2.039 1.00 83.56 88 GLY A O 1
ATOM 639 N N . SER A 1 89 ? 11.547 1.485 -0.477 1.00 82.31 89 SER A N 1
ATOM 640 C CA . SER A 1 89 ? 12.748 0.973 -1.170 1.00 82.31 89 SER A CA 1
ATOM 641 C C . SER A 1 89 ? 12.468 0.330 -2.539 1.00 82.31 89 SER A C 1
ATOM 643 O O . SER A 1 89 ? 13.360 0.242 -3.384 1.00 82.31 89 SER A O 1
ATOM 645 N N . GLY A 1 90 ? 11.231 -0.121 -2.772 1.00 80.88 90 GLY A N 1
ATOM 646 C CA . GLY A 1 90 ? 10.842 -0.893 -3.951 1.00 80.88 90 GLY A CA 1
ATOM 647 C C . GLY A 1 90 ? 11.098 -0.180 -5.280 1.00 80.88 90 GLY A C 1
ATOM 648 O O . GLY A 1 90 ? 11.339 -0.854 -6.281 1.00 80.88 90 GLY A O 1
ATOM 649 N N . ILE A 1 91 ? 11.127 1.158 -5.298 1.00 87.31 91 ILE A N 1
ATOM 650 C CA . ILE A 1 91 ? 11.410 1.933 -6.515 1.00 87.31 91 ILE A CA 1
ATOM 651 C C . ILE A 1 91 ? 12.848 1.755 -7.020 1.00 87.31 91 ILE A C 1
ATOM 653 O O . ILE A 1 91 ? 13.092 1.926 -8.207 1.00 87.31 91 ILE A O 1
ATOM 657 N N . PHE A 1 92 ? 13.793 1.371 -6.161 1.00 84.31 92 PHE A N 1
ATOM 658 C CA . PHE A 1 92 ? 15.189 1.169 -6.560 1.00 84.31 92 PHE A CA 1
ATOM 659 C C . PHE A 1 92 ? 15.481 -0.277 -6.977 1.00 84.31 92 PHE A C 1
ATOM 661 O O . PHE A 1 92 ? 16.316 -0.508 -7.844 1.00 84.31 92 PHE A O 1
ATOM 668 N N . SER A 1 93 ? 14.760 -1.251 -6.415 1.00 83.25 93 SER A N 1
ATOM 669 C CA . SER A 1 93 ? 14.979 -2.679 -6.702 1.00 83.25 93 SER A CA 1
ATOM 670 C C . SER A 1 93 ? 14.147 -3.204 -7.880 1.00 83.25 93 SER A C 1
ATOM 672 O O . SER A 1 93 ? 14.595 -4.030 -8.677 1.00 83.25 93 SER A O 1
ATOM 674 N N . THR A 1 94 ? 12.914 -2.717 -8.013 1.00 87.19 94 THR A N 1
ATOM 675 C CA . THR A 1 94 ? 11.915 -3.313 -8.912 1.00 87.19 94 THR A CA 1
ATOM 676 C C . THR A 1 94 ? 12.101 -2.946 -10.392 1.00 87.19 94 THR A C 1
ATOM 678 O O . THR A 1 94 ? 11.929 -3.836 -11.228 1.00 87.19 94 THR A O 1
ATOM 681 N N . PRO A 1 95 ? 12.468 -1.703 -10.783 1.00 85.31 95 PRO A N 1
ATOM 682 C CA . PRO A 1 95 ? 12.499 -1.322 -12.200 1.00 85.31 95 PRO A CA 1
ATOM 683 C C . PRO A 1 95 ? 13.480 -2.128 -13.052 1.00 85.31 95 PRO A C 1
ATOM 685 O O . PRO A 1 95 ? 13.130 -2.505 -14.168 1.00 85.31 95 PRO A O 1
ATOM 688 N N . GLY A 1 96 ? 14.673 -2.436 -12.528 1.00 86.12 96 GLY A N 1
ATOM 689 C CA . GLY A 1 96 ? 15.669 -3.239 -13.245 1.00 86.12 96 GLY A CA 1
ATOM 690 C C . GLY A 1 96 ? 15.163 -4.654 -13.532 1.00 86.12 96 GLY A C 1
ATOM 691 O O . GLY A 1 96 ? 15.243 -5.130 -14.662 1.00 86.12 96 GLY A O 1
ATOM 692 N N . SER A 1 97 ? 14.545 -5.283 -12.531 1.00 86.12 97 SER A N 1
ATOM 693 C CA . SER A 1 97 ? 13.934 -6.608 -12.673 1.00 86.12 97 SER A CA 1
ATOM 694 C C . SER A 1 97 ? 12.788 -6.592 -13.688 1.00 86.12 97 SER A C 1
ATOM 696 O O . SER A 1 97 ? 12.751 -7.414 -14.598 1.00 86.12 97 SER A O 1
ATOM 698 N N . VAL A 1 98 ? 11.877 -5.618 -13.603 1.00 87.94 98 VAL A N 1
ATOM 699 C CA . VAL A 1 98 ? 10.737 -5.515 -14.532 1.00 87.94 98 VAL A CA 1
ATOM 700 C C . VAL A 1 98 ? 11.199 -5.255 -15.968 1.00 87.94 98 VAL A C 1
ATOM 702 O O . VAL A 1 98 ? 10.657 -5.856 -16.895 1.00 87.94 98 VAL A O 1
ATOM 705 N N . ALA A 1 99 ? 12.218 -4.414 -16.169 1.00 86.69 99 ALA A N 1
ATOM 706 C CA . ALA A 1 99 ? 12.771 -4.138 -17.493 1.00 86.69 99 ALA A CA 1
ATOM 707 C C . ALA A 1 99 ? 13.375 -5.394 -18.145 1.00 86.69 99 ALA A C 1
ATOM 709 O O . ALA A 1 99 ? 13.139 -5.632 -19.331 1.00 86.69 99 ALA A O 1
ATOM 710 N N . LEU A 1 100 ? 14.083 -6.224 -17.369 1.00 87.38 100 LEU A N 1
ATOM 711 C CA . LEU A 1 100 ? 14.633 -7.496 -17.848 1.00 87.38 100 LEU A CA 1
ATOM 712 C C . LEU A 1 100 ? 13.537 -8.490 -18.257 1.00 87.38 100 LEU A C 1
ATOM 714 O O . LEU A 1 100 ? 13.696 -9.186 -19.256 1.00 87.38 100 LEU A O 1
ATOM 718 N N . LEU A 1 101 ? 12.420 -8.540 -17.523 1.00 88.31 101 LEU A N 1
ATOM 719 C CA . LEU A 1 101 ? 11.315 -9.460 -17.819 1.00 88.31 101 LEU A CA 1
ATOM 720 C C . LEU A 1 101 ? 10.424 -8.994 -18.985 1.00 88.31 101 LEU A C 1
ATOM 722 O O . LEU A 1 101 ? 9.881 -9.829 -19.704 1.00 88.31 101 LEU A O 1
ATOM 726 N N . CYS A 1 102 ? 10.248 -7.682 -19.179 1.00 86.56 102 CYS A N 1
ATOM 727 C CA . CYS A 1 102 ? 9.326 -7.135 -20.187 1.00 86.56 102 CYS A CA 1
ATOM 728 C C . CYS A 1 102 ? 9.956 -6.956 -21.576 1.00 86.56 102 CYS A C 1
ATOM 730 O O . CYS A 1 102 ? 9.231 -6.795 -22.559 1.00 86.56 102 CYS A O 1
ATOM 732 N N . GLY A 1 103 ? 11.289 -6.896 -21.668 1.00 83.62 103 GLY A N 1
ATOM 733 C CA . GLY A 1 103 ? 12.045 -6.719 -22.916 1.00 83.62 103 GLY A CA 1
ATOM 734 C C . GLY A 1 103 ? 11.928 -5.333 -23.574 1.00 83.62 103 GLY A C 1
ATOM 735 O O . GLY A 1 103 ? 12.870 -4.892 -24.227 1.00 83.62 103 GLY A O 1
ATOM 736 N N . THR A 1 104 ? 10.816 -4.612 -23.385 1.00 90.94 104 THR A N 1
ATOM 737 C CA . THR A 1 104 ? 10.609 -3.244 -23.887 1.00 90.94 104 THR A CA 1
ATOM 738 C C . THR A 1 104 ? 10.177 -2.282 -22.773 1.00 90.94 104 THR A C 1
ATOM 740 O O . THR A 1 104 ? 9.400 -2.659 -21.888 1.00 90.94 104 THR A O 1
ATOM 743 N N . PRO A 1 105 ? 10.613 -1.007 -22.818 1.00 89.25 105 PRO A N 1
ATOM 744 C CA . PRO A 1 105 ? 10.248 -0.015 -21.805 1.00 89.25 105 PRO A CA 1
ATOM 745 C C . PRO A 1 105 ? 8.750 0.325 -21.824 1.00 89.25 105 PRO A C 1
ATOM 747 O O . PRO A 1 105 ? 8.166 0.595 -20.778 1.00 89.25 105 PRO A O 1
ATOM 750 N N . ALA A 1 106 ? 8.103 0.260 -22.993 1.00 91.06 106 ALA A N 1
ATOM 751 C CA . ALA A 1 106 ? 6.669 0.509 -23.119 1.00 91.06 106 ALA A CA 1
ATOM 752 C C . ALA A 1 106 ? 5.836 -0.527 -22.345 1.00 91.06 106 ALA A C 1
ATOM 754 O O . ALA A 1 106 ? 4.925 -0.148 -21.612 1.00 91.06 106 ALA A O 1
ATOM 755 N N . MET A 1 107 ? 6.180 -1.821 -22.434 1.00 91.06 107 MET A N 1
ATOM 756 C CA . MET A 1 107 ? 5.501 -2.853 -21.641 1.00 91.06 107 MET A CA 1
ATOM 757 C C . MET A 1 107 ? 5.724 -2.670 -20.139 1.00 91.06 107 MET A C 1
ATOM 759 O O . MET A 1 107 ? 4.776 -2.813 -19.370 1.00 91.06 107 MET A O 1
ATOM 763 N N . ALA A 1 108 ? 6.934 -2.291 -19.719 1.00 90.50 108 ALA A N 1
ATOM 764 C CA . ALA A 1 108 ? 7.220 -2.033 -18.309 1.00 90.50 108 ALA A CA 1
ATOM 765 C C . ALA A 1 108 ? 6.339 -0.904 -17.734 1.00 90.50 108 ALA A C 1
ATOM 767 O O . ALA A 1 108 ? 5.810 -1.040 -16.629 1.00 90.50 108 ALA A O 1
ATOM 768 N N . LEU A 1 109 ? 6.125 0.178 -18.493 1.00 91.38 109 LEU A N 1
ATOM 769 C CA . LEU A 1 109 ? 5.241 1.279 -18.087 1.00 91.38 109 LEU A CA 1
ATOM 770 C C . LEU A 1 109 ? 3.767 0.863 -18.030 1.00 91.38 109 LEU A C 1
ATOM 772 O O . LEU A 1 109 ? 3.061 1.250 -17.099 1.00 91.38 109 LEU A O 1
ATOM 776 N N . VAL A 1 110 ? 3.304 0.046 -18.981 1.00 93.94 110 VAL A N 1
ATOM 777 C CA . VAL A 1 110 ? 1.935 -0.494 -18.959 1.00 93.94 110 VAL A CA 1
ATOM 778 C C . VAL A 1 110 ? 1.720 -1.375 -17.728 1.00 93.94 110 VAL A C 1
ATOM 780 O O . VAL A 1 110 ? 0.709 -1.221 -17.047 1.00 93.94 110 VAL A O 1
ATOM 783 N N . LEU A 1 111 ? 2.674 -2.248 -17.387 1.00 92.69 111 LEU A N 1
ATOM 784 C CA . LEU A 1 111 ? 2.585 -3.085 -16.185 1.00 92.69 111 LEU A CA 1
ATOM 785 C C . LEU A 1 111 ? 2.523 -2.249 -14.903 1.00 92.69 111 LEU A C 1
ATOM 787 O O . LEU A 1 111 ? 1.737 -2.559 -14.009 1.00 92.69 111 LEU A O 1
ATOM 791 N N . TRP A 1 112 ? 3.309 -1.175 -14.831 1.00 90.94 112 TRP A N 1
ATOM 792 C CA . TRP A 1 112 ? 3.256 -0.222 -13.723 1.00 90.94 112 TRP A CA 1
ATOM 793 C C . TRP A 1 112 ? 1.908 0.496 -13.621 1.00 90.94 112 TRP A C 1
ATOM 795 O O . TRP A 1 112 ? 1.373 0.659 -12.525 1.00 90.94 112 TRP A O 1
ATOM 805 N N . ALA A 1 113 ? 1.327 0.901 -14.751 1.00 93.81 113 ALA A N 1
ATOM 806 C CA . ALA A 1 113 ? 0.004 1.513 -14.762 1.00 93.81 113 ALA A CA 1
ATOM 807 C C . ALA A 1 113 ? -1.078 0.520 -14.300 1.00 93.81 113 ALA A C 1
ATOM 809 O O . ALA A 1 113 ? -1.909 0.858 -13.455 1.00 93.81 113 ALA A O 1
ATOM 810 N N . VAL A 1 114 ? -1.040 -0.720 -14.798 1.00 95.62 114 VAL A N 1
ATOM 811 C CA . VAL A 1 114 ? -1.995 -1.775 -14.425 1.00 95.62 114 VAL A CA 1
ATOM 812 C C . VAL A 1 114 ? -1.884 -2.123 -12.940 1.00 95.62 114 VAL A C 1
ATOM 814 O O . VAL A 1 114 ? -2.908 -2.205 -12.261 1.00 95.62 114 VAL A O 1
ATOM 817 N N . SER A 1 115 ? -0.670 -2.277 -12.401 1.00 92.06 115 SER A N 1
ATOM 818 C CA . SER A 1 115 ? -0.481 -2.545 -10.970 1.00 92.06 115 SER A CA 1
ATOM 819 C C . SER A 1 115 ? -0.991 -1.391 -10.102 1.00 92.06 115 SER A C 1
ATOM 821 O O . SER A 1 115 ? -1.632 -1.639 -9.079 1.00 92.06 115 SER A O 1
ATOM 823 N N . GLY A 1 116 ? -0.801 -0.143 -10.544 1.00 92.94 116 GLY A N 1
ATOM 824 C CA . GLY A 1 116 ? -1.369 1.043 -9.904 1.00 92.94 116 GLY A CA 1
ATOM 825 C C . GLY A 1 116 ? -2.897 1.003 -9.831 1.00 92.94 116 GLY A C 1
ATOM 826 O O . GLY A 1 116 ? -3.462 1.229 -8.761 1.00 92.94 116 GLY A O 1
ATOM 827 N N . VAL A 1 117 ? -3.571 0.643 -10.928 1.00 96.19 117 VAL A N 1
ATOM 828 C CA . VAL A 1 117 ? -5.041 0.514 -10.969 1.00 96.19 117 VAL A CA 1
ATOM 829 C C . VAL A 1 117 ? -5.535 -0.603 -10.045 1.00 96.19 117 VAL A C 1
ATOM 831 O O . VAL A 1 117 ? -6.491 -0.401 -9.294 1.00 96.19 117 VAL A O 1
ATOM 834 N N . VAL A 1 118 ? -4.869 -1.762 -10.045 1.00 95.69 118 VAL A N 1
ATOM 835 C CA . VAL A 1 118 ? -5.210 -2.881 -9.146 1.00 95.69 118 VAL A CA 1
ATOM 836 C C . VAL A 1 118 ? -5.043 -2.474 -7.678 1.00 95.69 118 VAL A C 1
ATOM 838 O O . VAL A 1 118 ? -5.922 -2.737 -6.855 1.00 95.69 118 VAL A O 1
ATOM 841 N N . SER A 1 119 ? -3.948 -1.785 -7.353 1.00 93.75 119 SER A N 1
ATOM 842 C CA . SER A 1 119 ? -3.670 -1.302 -5.998 1.00 93.75 119 SER A CA 1
ATOM 843 C C . SER A 1 119 ? -4.698 -0.258 -5.542 1.00 93.75 119 SER A C 1
ATOM 845 O O . SER A 1 119 ? -5.179 -0.306 -4.408 1.00 93.75 119 SER A O 1
ATOM 847 N N . LEU A 1 120 ? -5.117 0.633 -6.448 1.00 92.88 120 LEU A N 1
ATOM 848 C CA . LEU A 1 120 ? -6.172 1.610 -6.187 1.00 92.88 120 LEU A CA 1
ATOM 849 C C . LEU A 1 120 ? -7.510 0.928 -5.864 1.00 92.88 120 LEU A C 1
ATOM 851 O O . LEU A 1 120 ? -8.177 1.330 -4.914 1.00 92.88 120 LEU A O 1
ATOM 855 N N . GLY A 1 121 ? -7.870 -0.141 -6.580 1.00 95.50 121 GLY A N 1
ATOM 856 C CA . GLY A 1 121 ? -9.062 -0.938 -6.268 1.00 95.50 121 GLY A CA 1
ATOM 857 C C . GLY A 1 121 ? -9.041 -1.505 -4.842 1.00 95.50 121 GLY A C 1
ATOM 858 O O . GLY A 1 121 ? -10.027 -1.395 -4.112 1.00 95.50 121 GLY A O 1
ATOM 859 N N . GLY A 1 122 ? -7.894 -2.035 -4.402 1.00 90.94 122 GLY A N 1
ATOM 860 C CA . GLY A 1 122 ? -7.714 -2.504 -3.022 1.00 90.94 122 GLY A CA 1
ATOM 861 C C . GLY A 1 122 ? -7.783 -1.379 -1.981 1.00 90.94 122 GLY A C 1
ATOM 862 O O . GLY A 1 122 ? -8.356 -1.560 -0.900 1.00 90.94 122 GLY A O 1
ATOM 863 N N . ALA A 1 123 ? -7.247 -0.201 -2.311 1.00 90.94 123 ALA A N 1
ATOM 864 C CA . ALA A 1 123 ? -7.315 0.980 -1.454 1.00 90.94 123 ALA A CA 1
ATOM 865 C C . ALA A 1 123 ? -8.756 1.487 -1.285 1.00 90.94 123 ALA A C 1
ATOM 867 O O . ALA A 1 123 ? -9.151 1.803 -0.163 1.00 90.94 123 ALA A O 1
ATOM 868 N N . LEU A 1 124 ? -9.557 1.504 -2.357 1.00 92.75 124 LEU A N 1
ATOM 869 C CA . LEU A 1 124 ? -10.974 1.880 -2.295 1.00 92.75 124 LEU A CA 1
ATOM 870 C C . LEU A 1 124 ? -11.782 0.902 -1.437 1.00 92.75 124 LEU A C 1
ATOM 872 O O . LEU A 1 124 ? -12.501 1.343 -0.545 1.00 92.75 124 LEU A O 1
ATOM 876 N N . GLY A 1 125 ? -11.608 -0.410 -1.626 1.00 91.50 125 GLY A N 1
ATOM 877 C CA . GLY A 1 125 ? -12.287 -1.401 -0.780 1.00 91.50 125 GLY A CA 1
ATOM 878 C C . GLY A 1 125 ? -11.908 -1.262 0.701 1.00 91.50 125 GLY A C 1
ATOM 879 O O . GLY A 1 125 ? -12.753 -1.353 1.591 1.00 91.50 125 GLY A O 1
ATOM 880 N N . SER A 1 126 ? -10.639 -0.948 0.978 1.00 86.50 126 SER A N 1
ATOM 881 C CA . SER A 1 126 ? -10.181 -0.649 2.340 1.00 86.50 126 SER A CA 1
ATOM 882 C C . SER A 1 126 ? -10.773 0.659 2.884 1.00 86.50 126 SER A C 1
ATOM 884 O O . SER A 1 126 ? -11.028 0.757 4.084 1.00 86.50 126 SER A O 1
ATOM 886 N N . ALA A 1 127 ? -11.020 1.651 2.025 1.00 89.75 127 ALA A N 1
ATOM 887 C CA . ALA A 1 127 ? -11.660 2.909 2.399 1.00 89.75 127 ALA A CA 1
ATOM 888 C C . ALA A 1 127 ? -13.150 2.727 2.735 1.00 89.75 127 ALA A C 1
ATOM 890 O O . ALA A 1 127 ? -13.612 3.311 3.712 1.00 89.75 127 ALA A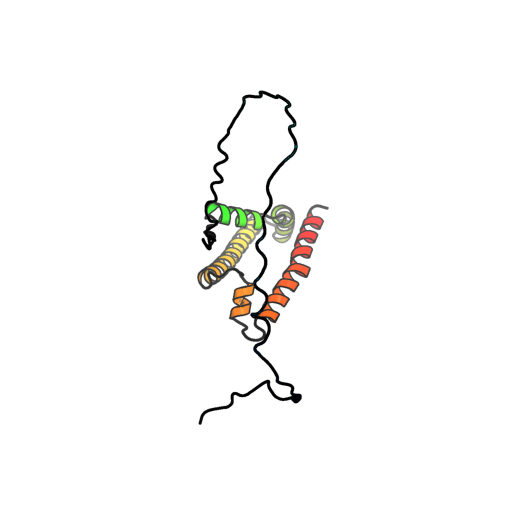 O 1
ATOM 891 N N . GLU A 1 128 ? -13.882 1.883 1.999 1.00 91.75 128 GLU A N 1
ATOM 892 C CA . GLU A 1 128 ? -15.281 1.535 2.308 1.00 91.75 128 GLU A CA 1
ATOM 893 C C . GLU A 1 128 ? -15.408 0.837 3.670 1.00 91.75 128 GLU A C 1
ATOM 895 O O . GLU A 1 128 ? -16.249 1.197 4.495 1.00 91.75 128 GLU A O 1
ATOM 900 N N . LEU A 1 129 ? -14.513 -0.113 3.959 1.00 86.81 129 LEU A N 1
ATOM 901 C CA . LEU A 1 129 ? -14.424 -0.744 5.282 1.00 86.81 129 LEU A CA 1
ATOM 902 C C . LEU A 1 129 ? -14.043 0.273 6.376 1.00 86.81 129 LEU A C 1
ATOM 904 O O . LEU A 1 129 ? -14.579 0.233 7.488 1.00 86.81 129 LEU A O 1
ATOM 908 N N . GLY A 1 130 ? -13.150 1.207 6.038 1.00 84.81 130 GLY A N 1
ATOM 909 C CA . GLY A 1 130 ? -12.732 2.349 6.854 1.00 84.81 130 GLY A CA 1
ATOM 910 C C . GLY A 1 130 ? -13.886 3.227 7.324 1.00 84.81 130 GLY A C 1
ATOM 911 O O . GLY A 1 130 ? -13.958 3.573 8.505 1.00 84.81 130 GLY A O 1
ATOM 912 N N . THR A 1 131 ? -14.794 3.569 6.412 1.00 85.00 131 THR A N 1
ATOM 913 C CA . THR A 1 131 ? -15.938 4.446 6.695 1.00 85.00 131 THR A CA 1
ATOM 914 C C . THR A 1 131 ? -17.100 3.704 7.353 1.00 85.00 131 THR A C 1
ATOM 916 O O . THR A 1 131 ? -17.785 4.294 8.189 1.00 85.00 131 THR A O 1
ATOM 919 N N . MET A 1 132 ? -17.294 2.413 7.053 1.00 86.62 132 MET A N 1
ATOM 920 C CA . MET A 1 132 ? -18.344 1.587 7.667 1.00 86.62 132 MET A CA 1
ATOM 921 C C . MET A 1 132 ? -18.124 1.372 9.174 1.00 86.62 132 MET A C 1
ATOM 923 O O . MET A 1 132 ? -19.082 1.296 9.945 1.00 86.62 132 MET A O 1
ATOM 927 N N . PHE A 1 133 ? -16.867 1.301 9.616 1.00 82.00 133 PHE A N 1
ATOM 928 C CA . PHE A 1 133 ? -16.506 1.040 11.008 1.00 82.00 133 PHE A CA 1
ATOM 929 C C . PHE A 1 133 ? -15.514 2.099 11.529 1.00 82.00 133 PHE A C 1
ATOM 931 O O . PHE A 1 133 ? -14.316 1.815 11.632 1.00 82.00 133 PHE A O 1
ATOM 938 N N . PRO A 1 134 ? -15.989 3.297 11.939 1.00 76.56 134 PRO A N 1
ATOM 939 C CA . PRO A 1 134 ? -15.154 4.417 12.399 1.00 76.56 134 PRO A CA 1
ATOM 940 C C . PRO A 1 134 ? -14.634 4.225 13.840 1.00 76.56 134 PRO A C 1
ATOM 942 O O . PRO A 1 134 ? -14.631 5.138 14.665 1.00 76.56 134 PRO A O 1
ATOM 945 N N . GLN A 1 135 ? -14.226 3.003 14.180 1.00 75.50 135 GLN A N 1
ATOM 946 C CA . GLN A 1 135 ? -13.690 2.625 15.486 1.00 75.50 135 GLN A CA 1
ATOM 947 C C . GLN A 1 135 ? -12.168 2.466 15.391 1.00 75.50 135 GLN A C 1
ATOM 949 O O . GLN A 1 135 ? -11.640 1.949 14.407 1.00 75.50 135 GLN A O 1
ATOM 954 N N . ASN A 1 136 ? -11.445 2.855 16.443 1.00 71.38 136 ASN A N 1
ATOM 955 C CA . ASN A 1 136 ? -10.001 2.629 16.512 1.00 71.38 136 ASN A CA 1
ATOM 956 C C . ASN A 1 136 ? -9.712 1.115 16.518 1.00 71.38 136 ASN A C 1
ATOM 958 O O . ASN A 1 136 ? -10.215 0.394 17.379 1.00 71.38 136 ASN A O 1
ATOM 962 N N . GLY A 1 137 ? -8.886 0.636 15.582 1.00 72.25 137 GLY A N 1
ATOM 963 C CA . GLY A 1 137 ? -8.457 -0.771 15.536 1.00 72.25 137 GLY A CA 1
ATOM 964 C C . GLY A 1 137 ? -8.205 -1.347 14.139 1.00 72.25 137 GLY A C 1
ATOM 965 O O . GLY A 1 137 ? -7.643 -2.437 14.035 1.00 72.25 137 GLY A O 1
ATOM 966 N N . GLY A 1 138 ? -8.582 -0.629 13.075 1.00 79.94 138 GLY A N 1
ATOM 967 C CA . GLY A 1 138 ? -8.307 -1.017 11.687 1.00 79.94 138 GLY A CA 1
ATOM 968 C C . GLY A 1 138 ? -8.772 -2.441 11.355 1.00 79.94 138 GLY A C 1
ATOM 969 O O . GLY A 1 138 ? -9.795 -2.911 11.855 1.00 79.94 138 GLY A O 1
ATOM 970 N N . MET A 1 139 ? -7.974 -3.157 10.559 1.00 76.19 139 MET A N 1
ATOM 971 C CA . MET A 1 139 ? -8.277 -4.519 10.092 1.00 76.19 139 MET A CA 1
ATOM 972 C C . MET A 1 139 ? -8.563 -5.519 11.226 1.00 76.19 139 MET A C 1
ATOM 974 O O . MET A 1 139 ? -9.416 -6.395 11.086 1.00 76.19 139 MET A O 1
ATOM 978 N N . ILE A 1 140 ? -7.900 -5.370 12.376 1.00 81.19 140 ILE A N 1
ATOM 979 C CA . ILE A 1 140 ? -8.075 -6.256 13.536 1.00 81.19 140 ILE A CA 1
ATOM 980 C C . ILE A 1 140 ? -9.492 -6.130 14.108 1.00 81.19 140 ILE A C 1
ATOM 982 O O . ILE A 1 140 ? -10.069 -7.121 14.562 1.00 81.19 140 ILE A O 1
ATOM 986 N N . ARG A 1 141 ? -10.099 -4.938 14.033 1.00 77.94 141 ARG A N 1
ATOM 987 C CA . ARG A 1 141 ? -11.471 -4.729 14.501 1.00 77.94 141 ARG A CA 1
ATOM 988 C C . ARG A 1 141 ? -12.514 -5.268 13.526 1.00 77.94 141 ARG A C 1
ATOM 990 O O . ARG A 1 141 ? -13.517 -5.808 13.988 1.00 77.94 141 ARG A O 1
ATOM 997 N N . TYR A 1 142 ? -12.255 -5.204 12.220 1.00 77.44 142 TYR A N 1
ATOM 998 C CA . TYR A 1 142 ? -13.130 -5.810 11.206 1.00 77.44 142 TYR A CA 1
ATOM 999 C C . TYR A 1 142 ? -13.201 -7.330 11.376 1.00 77.44 142 TYR A C 1
ATOM 1001 O O . TYR A 1 142 ? -14.287 -7.917 11.375 1.00 77.44 142 TYR A O 1
ATOM 1009 N N . LEU A 1 143 ? -12.050 -7.960 11.627 1.00 76.06 143 LEU A N 1
ATOM 1010 C CA . LEU A 1 143 ? -11.974 -9.389 11.932 1.00 76.06 143 LEU A CA 1
ATOM 1011 C C . LEU A 1 143 ? -12.654 -9.732 13.260 1.00 76.06 143 LEU A C 1
ATOM 1013 O O . LEU A 1 143 ? -13.425 -10.686 13.318 1.00 76.06 143 LEU A O 1
ATOM 1017 N N . ALA A 1 144 ? -12.421 -8.941 14.311 1.00 75.06 144 ALA A N 1
ATOM 1018 C CA . ALA A 1 144 ? -13.058 -9.159 15.610 1.00 75.06 144 ALA A CA 1
ATOM 1019 C C . ALA A 1 144 ? -14.591 -8.998 15.564 1.00 75.06 144 ALA A C 1
ATOM 1021 O O . ALA A 1 144 ? -15.292 -9.625 16.356 1.00 75.06 144 ALA A O 1
ATOM 1022 N N . HIS A 1 145 ? -15.114 -8.162 14.660 1.00 73.69 145 HIS A N 1
ATOM 1023 C CA . HIS A 1 145 ? -16.554 -8.016 14.441 1.00 73.69 145 HIS A CA 1
ATOM 1024 C C . HIS A 1 145 ? -17.142 -9.192 13.649 1.00 73.69 145 HIS A C 1
ATOM 1026 O O . HIS A 1 145 ? -18.210 -9.686 13.997 1.00 73.69 145 HIS A O 1
ATOM 1032 N N . SER A 1 146 ? -16.427 -9.674 12.627 1.00 76.56 146 SER A N 1
ATOM 1033 C CA . SER A 1 146 ? -16.885 -10.784 11.776 1.00 76.56 146 SER A CA 1
ATOM 1034 C C . SER A 1 146 ? -16.815 -12.151 12.473 1.00 76.56 146 SER A C 1
ATOM 1036 O O . SER A 1 146 ? -17.599 -13.041 12.154 1.00 76.56 146 SER A O 1
ATOM 1038 N N . TYR A 1 147 ? -15.911 -12.321 13.447 1.00 73.94 147 TYR A N 1
ATOM 1039 C CA . TYR A 1 147 ? -15.717 -13.569 14.196 1.00 73.94 147 TYR A CA 1
ATOM 1040 C C . TYR A 1 147 ? -16.001 -13.380 15.699 1.00 73.94 147 TYR A C 1
ATOM 1042 O O . TYR A 1 147 ? -15.077 -13.145 16.478 1.00 73.94 147 TYR A O 1
ATOM 1050 N N . PRO A 1 148 ? -17.263 -13.503 16.151 1.00 65.25 148 PRO A N 1
ATOM 1051 C CA . PRO A 1 148 ? -17.660 -13.178 17.526 1.00 65.25 148 PRO A CA 1
ATOM 1052 C C . PRO A 1 148 ? -17.243 -14.204 18.601 1.00 65.25 148 PRO A C 1
ATOM 1054 O O . PRO A 1 148 ? -17.254 -13.870 19.788 1.00 65.25 148 PRO A O 1
ATOM 1057 N N . HIS A 1 149 ? -16.844 -15.430 18.244 1.00 65.44 149 HIS A N 1
ATOM 1058 C CA . HIS A 1 14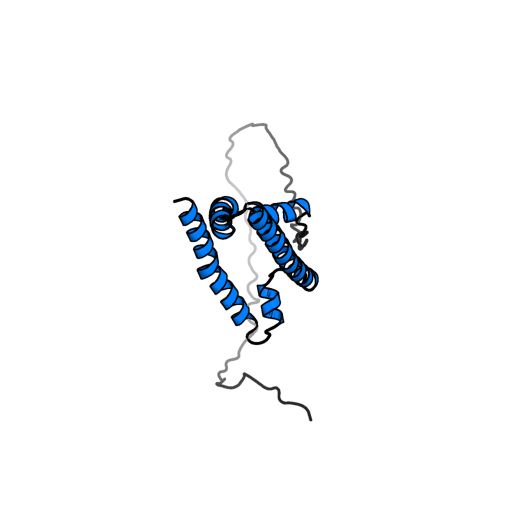9 ? -16.367 -16.440 19.200 1.00 65.44 149 HIS A CA 1
ATOM 1059 C C . HIS A 1 149 ? -15.224 -17.278 18.613 1.00 65.44 149 HIS A C 1
ATOM 1061 O O . HIS A 1 149 ? -15.456 -17.974 17.629 1.00 65.44 149 HIS A O 1
ATOM 1067 N N . PRO A 1 150 ? -14.021 -17.295 19.218 1.00 62.91 150 PRO A N 1
ATOM 1068 C CA . PRO A 1 150 ? -13.470 -16.385 20.232 1.00 62.91 150 PRO A CA 1
ATOM 1069 C C . PRO A 1 150 ? -13.051 -15.016 19.642 1.00 62.91 150 PRO A C 1
ATOM 1071 O O . PRO A 1 150 ? -12.001 -14.897 19.010 1.00 62.91 150 PRO A O 1
ATOM 1074 N N . ARG A 1 151 ? -13.834 -13.962 19.939 1.00 60.41 151 ARG A N 1
ATOM 1075 C CA . ARG A 1 151 ? -13.699 -12.556 19.470 1.00 60.41 151 ARG A CA 1
ATOM 1076 C C . ARG A 1 151 ? -12.298 -11.939 19.465 1.00 60.41 151 ARG A C 1
ATOM 1078 O O . ARG A 1 151 ? -12.025 -11.034 18.686 1.00 60.41 151 ARG A O 1
ATOM 1085 N N . ALA A 1 152 ? -11.434 -12.377 20.376 1.00 67.12 152 ALA A N 1
ATOM 1086 C CA . ALA A 1 152 ? -10.092 -11.832 20.526 1.00 67.12 152 ALA A CA 1
ATOM 1087 C C . ALA A 1 152 ? -9.032 -12.701 19.849 1.00 67.12 152 ALA A C 1
ATOM 1089 O O . ALA A 1 152 ? -8.060 -12.150 19.363 1.00 67.12 152 ALA A O 1
ATOM 1090 N N . LEU A 1 153 ? -9.215 -14.023 19.776 1.00 76.94 153 LEU A N 1
ATOM 1091 C CA . LEU A 1 153 ? -8.136 -14.941 19.405 1.00 76.94 153 LEU A CA 1
ATOM 1092 C C . LEU A 1 153 ? -7.757 -14.796 17.932 1.00 76.94 153 LEU A C 1
ATOM 1094 O O . LEU A 1 153 ? -6.586 -14.643 17.621 1.00 76.94 153 LEU A O 1
ATOM 1098 N N . VAL A 1 154 ? -8.729 -14.784 17.018 1.00 78.44 154 VAL A N 1
ATOM 1099 C CA . VAL A 1 154 ? -8.437 -14.654 15.576 1.00 78.44 154 VAL A CA 1
ATOM 1100 C C . VAL A 1 154 ? -7.755 -13.316 15.285 1.00 78.44 154 VAL A C 1
ATOM 1102 O O . VAL A 1 154 ? -6.774 -13.248 14.547 1.00 78.44 154 VAL A O 1
ATOM 1105 N N . ALA A 1 155 ? -8.247 -12.256 15.921 1.00 78.88 155 ALA A N 1
ATOM 1106 C CA . ALA A 1 155 ? -7.740 -10.905 15.767 1.00 78.88 155 ALA A CA 1
ATOM 1107 C C . ALA A 1 155 ? -6.326 -10.747 16.370 1.00 78.88 155 ALA A C 1
ATOM 1109 O O . ALA A 1 155 ? -5.449 -10.164 15.732 1.00 78.88 155 ALA A O 1
ATOM 1110 N N . THR A 1 156 ? -6.066 -11.306 17.558 1.00 81.81 156 THR A N 1
ATOM 1111 C CA . THR A 1 156 ? -4.746 -11.253 18.207 1.00 81.81 156 THR A CA 1
ATOM 1112 C C . THR A 1 156 ? -3.729 -12.168 17.540 1.00 81.81 156 THR A C 1
ATOM 1114 O O . THR A 1 156 ? -2.580 -11.759 17.392 1.00 81.81 156 THR A O 1
ATOM 1117 N N . VAL A 1 157 ? -4.127 -13.358 17.083 1.00 86.06 157 VAL A N 1
ATOM 1118 C CA . VAL A 1 157 ? -3.247 -14.266 16.333 1.00 86.06 157 VAL A CA 1
ATOM 1119 C C . VAL A 1 157 ? -2.835 -13.623 15.016 1.00 86.06 157 VAL A C 1
ATOM 1121 O O . VAL A 1 157 ? -1.642 -13.554 14.748 1.00 86.06 157 VAL A O 1
ATOM 1124 N N . MET A 1 158 ? -3.768 -13.051 14.245 1.00 85.06 158 MET A N 1
ATOM 1125 C CA . MET A 1 158 ? -3.409 -12.309 13.028 1.00 85.06 158 MET A CA 1
ATOM 1126 C C . MET A 1 158 ? -2.487 -11.124 13.321 1.00 85.06 158 MET A C 1
ATOM 1128 O O . MET A 1 158 ? -1.485 -10.945 12.629 1.00 85.06 158 MET A O 1
ATOM 1132 N N . ALA A 1 159 ? -2.781 -10.333 14.358 1.00 85.44 159 ALA A N 1
ATOM 1133 C CA . ALA A 1 159 ? -1.925 -9.213 14.747 1.00 85.44 159 ALA A CA 1
ATOM 1134 C C . ALA A 1 159 ? -0.501 -9.678 15.094 1.00 85.44 159 ALA A C 1
ATOM 1136 O O . ALA A 1 159 ? 0.475 -9.082 14.630 1.00 85.44 159 ALA A O 1
ATOM 1137 N N . TYR A 1 160 ? -0.376 -10.766 15.856 1.00 88.88 160 TYR A N 1
ATOM 1138 C CA . TYR A 1 160 ? 0.912 -11.351 16.215 1.00 88.88 160 TYR A CA 1
ATOM 1139 C C . TYR A 1 160 ? 1.638 -11.904 14.981 1.00 88.88 160 TYR A C 1
ATOM 1141 O O . TYR A 1 160 ? 2.798 -11.568 14.755 1.00 88.88 160 TYR A O 1
ATOM 1149 N N . SER A 1 161 ? 0.949 -12.659 14.122 1.00 89.44 161 SER A N 1
ATOM 1150 C CA . SER A 1 161 ? 1.514 -13.211 12.887 1.00 89.44 161 SER A CA 1
ATOM 1151 C C . SER A 1 161 ? 2.038 -12.119 11.950 1.00 89.44 161 SER A C 1
ATOM 1153 O O . SER A 1 161 ? 3.172 -12.194 11.479 1.00 89.44 161 SER A O 1
ATOM 1155 N N . VAL A 1 162 ? 1.265 -11.058 11.711 1.00 87.06 162 VAL A N 1
ATOM 1156 C CA . VAL A 1 162 ? 1.700 -9.948 10.847 1.00 87.06 162 VAL A CA 1
ATOM 1157 C C . VAL A 1 162 ? 2.897 -9.211 11.454 1.00 87.06 162 VAL A C 1
ATOM 1159 O O . VAL A 1 162 ? 3.827 -8.848 10.729 1.00 87.06 162 VAL A O 1
ATOM 1162 N N . THR A 1 163 ? 2.902 -9.015 12.773 1.00 88.12 163 THR A N 1
ATOM 1163 C CA . THR A 1 163 ? 3.959 -8.263 13.464 1.00 88.12 163 THR A CA 1
ATOM 1164 C C . THR A 1 163 ? 5.269 -9.038 13.545 1.00 88.12 163 THR A C 1
ATOM 1166 O O . THR A 1 163 ? 6.318 -8.447 13.320 1.00 88.12 163 THR A O 1
ATOM 1169 N N . PHE A 1 164 ? 5.231 -10.342 13.824 1.00 91.69 164 PHE A N 1
ATOM 1170 C CA . PHE A 1 164 ? 6.441 -11.156 13.989 1.00 91.69 164 PHE A CA 1
ATOM 1171 C C . PHE A 1 164 ? 6.996 -11.707 12.678 1.00 91.69 164 PHE A C 1
ATOM 1173 O O . PHE A 1 164 ? 8.207 -11.853 12.555 1.00 91.69 164 PHE A O 1
ATOM 1180 N N . PHE A 1 165 ? 6.150 -11.998 11.690 1.00 91.06 165 PHE A N 1
ATOM 1181 C CA . PHE A 1 165 ? 6.621 -12.591 10.437 1.00 91.06 165 PHE A CA 1
ATOM 1182 C C . PHE A 1 165 ? 6.743 -11.550 9.328 1.00 91.06 165 PHE A C 1
ATOM 1184 O O . PHE A 1 165 ? 7.772 -11.460 8.667 1.00 91.06 165 PHE A O 1
ATOM 1191 N N . CYS A 1 166 ? 5.716 -10.724 9.132 1.00 88.06 166 CYS A N 1
ATOM 1192 C CA . CYS A 1 166 ? 5.628 -9.886 7.938 1.00 88.06 166 CYS A CA 1
ATOM 1193 C C . CYS A 1 166 ? 6.444 -8.587 8.065 1.00 88.06 166 CYS A C 1
ATOM 1195 O O . CYS A 1 166 ? 7.166 -8.211 7.143 1.00 88.06 166 CYS A O 1
ATOM 1197 N N . ARG A 1 167 ? 6.379 -7.903 9.218 1.00 88.75 167 ARG A N 1
ATOM 1198 C CA . ARG A 1 167 ? 7.143 -6.659 9.445 1.00 88.75 167 ARG A CA 1
ATOM 1199 C C . ARG A 1 167 ? 8.669 -6.875 9.426 1.00 88.75 167 ARG A C 1
ATOM 1201 O O . ARG A 1 167 ? 9.337 -6.098 8.747 1.00 88.75 167 ARG A O 1
ATOM 1208 N N . PRO A 1 168 ? 9.244 -7.910 10.075 1.00 91.12 168 PRO A N 1
ATOM 1209 C CA . PRO A 1 168 ? 10.687 -8.132 10.053 1.00 91.12 168 PRO A CA 1
ATOM 1210 C C . PRO A 1 168 ? 11.167 -8.624 8.691 1.00 91.12 168 PRO A C 1
ATOM 1212 O O . PRO A 1 168 ? 12.210 -8.173 8.231 1.00 91.12 168 PRO A O 1
ATOM 1215 N N . ALA A 1 169 ? 10.387 -9.472 8.008 1.00 88.06 169 ALA A N 1
ATOM 1216 C CA . ALA A 1 169 ? 10.696 -9.897 6.644 1.00 88.06 169 ALA A CA 1
ATOM 1217 C C . ALA A 1 169 ? 10.765 -8.706 5.679 1.00 88.06 169 ALA A C 1
ATOM 1219 O O . ALA A 1 169 ? 11.688 -8.625 4.875 1.00 88.06 169 ALA A O 1
ATOM 1220 N N . ALA A 1 170 ? 9.841 -7.747 5.796 1.00 85.75 170 ALA A N 1
ATOM 1221 C CA . ALA A 1 170 ? 9.873 -6.531 4.987 1.00 85.75 170 ALA A CA 1
ATOM 1222 C C . ALA A 1 170 ? 11.132 -5.685 5.255 1.00 85.75 170 ALA A C 1
ATOM 1224 O O . ALA A 1 170 ? 11.770 -5.217 4.315 1.00 85.75 170 ALA A O 1
ATOM 1225 N N . ILE A 1 171 ? 11.527 -5.519 6.524 1.00 88.00 171 ILE A N 1
ATOM 1226 C CA . ILE A 1 171 ? 12.757 -4.793 6.882 1.00 88.00 171 ILE A CA 1
ATOM 1227 C C . ILE A 1 171 ? 13.991 -5.533 6.349 1.00 88.00 171 ILE A C 1
ATOM 1229 O O . ILE A 1 171 ? 14.855 -4.910 5.740 1.00 88.00 171 ILE A O 1
ATOM 1233 N N . ALA A 1 172 ? 14.055 -6.856 6.516 1.00 88.38 172 ALA A N 1
ATOM 1234 C CA . ALA A 1 172 ? 15.156 -7.678 6.022 1.00 88.38 172 ALA A CA 1
ATOM 1235 C C . ALA A 1 172 ? 15.280 -7.624 4.491 1.00 88.38 172 ALA A C 1
ATOM 1237 O O . ALA A 1 172 ? 16.385 -7.478 3.974 1.00 88.38 172 ALA A O 1
ATOM 1238 N N . ALA A 1 173 ? 14.159 -7.674 3.766 1.00 85.44 173 ALA A N 1
ATOM 1239 C CA . ALA A 1 173 ? 14.142 -7.526 2.314 1.00 85.44 173 ALA A CA 1
ATOM 1240 C C . ALA A 1 173 ? 14.675 -6.153 1.880 1.00 85.44 173 ALA A C 1
ATOM 1242 O O . ALA A 1 173 ? 15.483 -6.072 0.959 1.00 85.44 173 ALA A O 1
ATOM 1243 N N . ASN A 1 174 ? 14.289 -5.082 2.579 1.00 85.06 174 ASN A N 1
ATOM 1244 C CA . ASN A 1 174 ? 14.817 -3.745 2.308 1.00 85.06 174 ASN A CA 1
ATOM 1245 C C . ASN A 1 174 ? 16.328 -3.671 2.539 1.00 85.06 174 ASN A C 1
ATOM 1247 O O . ASN A 1 174 ? 17.022 -3.047 1.746 1.00 85.06 174 ASN A O 1
ATOM 1251 N N . VAL A 1 175 ? 16.842 -4.323 3.588 1.00 88.25 175 VAL A N 1
ATOM 1252 C CA . VAL A 1 175 ? 18.288 -4.398 3.839 1.00 88.25 175 VAL A CA 1
ATOM 1253 C C . VAL A 1 175 ? 18.992 -5.165 2.721 1.00 88.25 175 VAL A C 1
ATOM 1255 O O . VAL A 1 175 ? 19.987 -4.674 2.212 1.00 88.25 175 VAL A O 1
ATOM 1258 N N . ALA A 1 176 ? 18.461 -6.303 2.272 1.00 86.06 176 ALA A N 1
ATOM 1259 C CA . ALA A 1 176 ? 19.071 -7.099 1.202 1.00 86.06 176 ALA A CA 1
ATOM 1260 C C . ALA A 1 176 ? 19.175 -6.359 -0.144 1.00 86.06 176 ALA A C 1
ATOM 1262 O O . ALA A 1 176 ? 20.038 -6.675 -0.953 1.00 86.06 176 ALA A O 1
ATOM 1263 N N . VAL A 1 177 ? 18.302 -5.379 -0.392 1.00 85.00 177 VAL A N 1
ATOM 1264 C CA . VAL A 1 177 ? 18.361 -4.534 -1.594 1.00 85.00 177 VAL A CA 1
ATOM 1265 C C . VAL A 1 177 ? 19.527 -3.537 -1.551 1.00 85.00 177 VAL A C 1
ATOM 1267 O O . VAL A 1 177 ? 20.007 -3.135 -2.608 1.00 85.00 177 VAL A O 1
ATOM 1270 N N . PHE A 1 178 ? 19.961 -3.119 -0.358 1.00 80.12 178 PHE A N 1
ATOM 1271 C CA . PHE A 1 178 ? 20.960 -2.057 -0.169 1.00 80.12 178 PHE A CA 1
ATOM 1272 C C . PHE A 1 178 ? 22.252 -2.510 0.530 1.00 80.12 178 PHE A C 1
ATOM 1274 O O . PHE A 1 178 ? 23.122 -1.672 0.768 1.00 80.12 178 PHE A O 1
ATOM 1281 N N . ALA A 1 179 ? 22.352 -3.787 0.898 1.00 77.44 179 ALA A N 1
ATOM 1282 C CA . ALA A 1 179 ? 23.551 -4.413 1.452 1.00 77.44 179 ALA A CA 1
ATOM 1283 C C . ALA A 1 179 ? 24.516 -4.816 0.332 1.00 77.44 179 ALA A C 1
ATOM 1285 O O . ALA A 1 179 ? 25.734 -4.615 0.529 1.00 77.44 179 ALA A O 1
#

Radius of gyration: 37.16 Å; chains: 1; bounding box: 65×70×107 Å